Protein AF-A0A143XBW4-F1 (afdb_monomer)

Structure (mmCIF, N/CA/C/O backbone):
data_AF-A0A143XBW4-F1
#
_entry.id   AF-A0A143XBW4-F1
#
loop_
_atom_site.group_PDB
_atom_site.id
_atom_site.type_symbol
_atom_site.label_atom_id
_atom_site.label_alt_id
_atom_site.label_comp_id
_atom_site.label_asym_id
_atom_site.label_entity_id
_atom_site.label_seq_id
_atom_site.pdbx_PDB_ins_code
_atom_site.Cartn_x
_atom_site.Cartn_y
_atom_site.Cartn_z
_atom_site.occupancy
_atom_site.B_iso_or_equiv
_atom_site.auth_seq_id
_atom_site.auth_comp_id
_atom_site.auth_asym_id
_atom_site.auth_atom_id
_atom_site.pdbx_PDB_model_num
ATOM 1 N N . MET A 1 1 ? -7.539 5.438 -15.047 1.00 48.59 1 MET A N 1
ATOM 2 C CA . MET A 1 1 ? -6.757 4.188 -14.935 1.00 48.59 1 MET A CA 1
ATOM 3 C C . MET A 1 1 ? -5.723 4.198 -16.055 1.00 48.59 1 MET A C 1
ATOM 5 O O . MET A 1 1 ? -5.989 3.668 -17.122 1.00 48.59 1 MET A O 1
ATOM 9 N N . ASP A 1 2 ? -4.578 4.855 -15.844 1.00 59.34 2 ASP A N 1
ATOM 10 C CA . ASP A 1 2 ? -3.529 5.017 -16.877 1.00 59.34 2 ASP A CA 1
ATOM 11 C C . ASP A 1 2 ? -2.553 3.828 -16.945 1.00 59.34 2 ASP A C 1
ATOM 13 O O . ASP A 1 2 ? -1.626 3.817 -17.751 1.00 59.34 2 ASP A O 1
ATOM 17 N N . ALA A 1 3 ? -2.744 2.829 -16.078 1.00 62.88 3 ALA A N 1
ATOM 18 C CA . ALA A 1 3 ? -1.875 1.659 -15.971 1.00 62.88 3 ALA A CA 1
ATOM 19 C C . ALA A 1 3 ? -2.167 0.577 -17.027 1.00 62.88 3 ALA A C 1
ATOM 21 O O . ALA A 1 3 ? -1.285 -0.220 -17.343 1.00 62.88 3 ALA A O 1
ATOM 22 N N . VAL A 1 4 ? -3.386 0.544 -17.576 1.00 69.62 4 VAL A N 1
ATOM 23 C CA . VAL A 1 4 ? -3.821 -0.445 -18.572 1.00 69.62 4 VAL A CA 1
ATOM 24 C C . VAL A 1 4 ? -3.855 0.206 -19.960 1.00 69.62 4 VAL A C 1
ATOM 26 O O . VAL A 1 4 ? -4.375 1.319 -20.085 1.00 69.62 4 VAL A O 1
ATOM 29 N N . PRO A 1 5 ? -3.339 -0.451 -21.020 1.00 72.00 5 PRO A N 1
ATOM 30 C CA . PRO A 1 5 ? -3.461 0.048 -22.386 1.00 72.00 5 PRO A CA 1
ATOM 31 C C . PRO A 1 5 ? -4.924 0.328 -22.752 1.00 72.00 5 PRO A C 1
ATOM 33 O O . PRO A 1 5 ? -5.816 -0.478 -22.478 1.00 72.00 5 PRO A O 1
ATOM 36 N N . LYS A 1 6 ? -5.183 1.476 -23.388 1.00 71.75 6 LYS A N 1
ATOM 37 C CA . LYS A 1 6 ? -6.539 1.856 -23.813 1.00 71.75 6 LYS A CA 1
ATOM 38 C C . LYS A 1 6 ? -7.126 0.764 -24.721 1.00 71.75 6 LYS A C 1
ATOM 40 O O . LYS A 1 6 ? -6.468 0.341 -25.666 1.00 71.75 6 LYS A O 1
ATOM 45 N N . GLY A 1 7 ? -8.347 0.320 -24.416 1.00 72.75 7 GLY A N 1
ATOM 46 C CA . GLY A 1 7 ?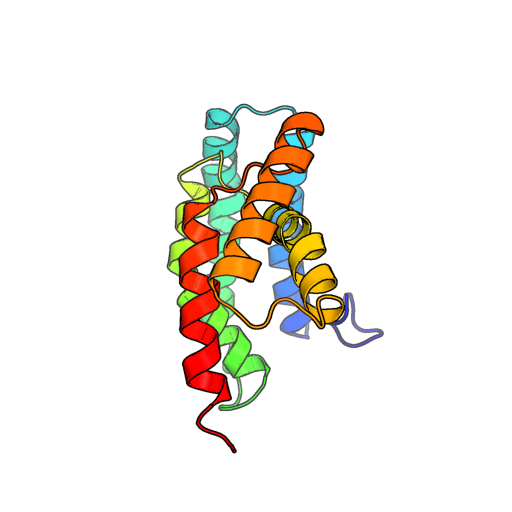 -9.063 -0.717 -25.172 1.00 72.75 7 GLY A CA 1
ATOM 47 C C . GLY A 1 7 ? -8.835 -2.165 -24.717 1.00 72.75 7 GLY A C 1
ATOM 48 O O . GLY A 1 7 ? -9.456 -3.050 -25.286 1.00 72.75 7 GLY A O 1
ATOM 49 N N . LYS A 1 8 ? -7.999 -2.413 -23.696 1.00 71.50 8 LYS A N 1
ATOM 50 C CA . LYS A 1 8 ? -7.685 -3.763 -23.181 1.00 71.50 8 LYS A CA 1
ATOM 51 C C . LYS A 1 8 ? -8.051 -3.958 -21.707 1.00 71.50 8 LYS A C 1
ATOM 53 O O . LYS A 1 8 ? -7.334 -4.623 -20.969 1.00 71.50 8 LYS A O 1
ATOM 58 N N . GLN A 1 9 ? -9.116 -3.309 -21.242 1.00 68.19 9 GLN A N 1
ATOM 59 C CA . GLN A 1 9 ? -9.458 -3.263 -19.811 1.00 68.19 9 GLN A CA 1
ATOM 60 C C . 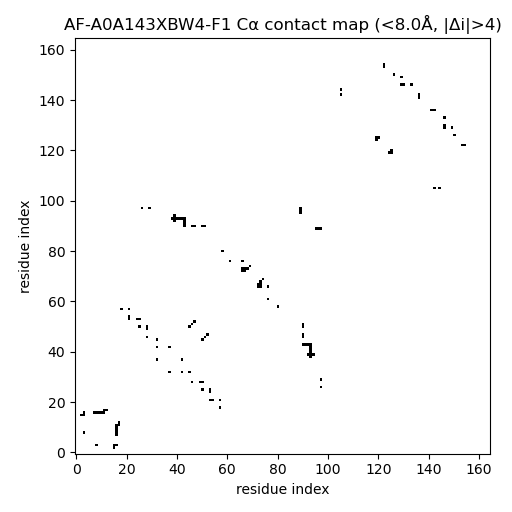GLN A 1 9 ? -9.855 -4.630 -19.241 1.00 68.19 9 GLN A C 1
ATOM 62 O O . GLN A 1 9 ? -9.559 -4.897 -18.080 1.00 68.19 9 GLN A O 1
ATOM 67 N N . ASP A 1 10 ? -10.396 -5.510 -20.084 1.00 73.06 10 ASP A N 1
ATOM 68 C CA . ASP A 1 10 ? -10.848 -6.849 -19.695 1.00 73.06 10 ASP A CA 1
ATOM 69 C C . ASP A 1 10 ? -9.909 -7.970 -20.183 1.00 73.06 10 ASP A C 1
ATOM 71 O O . ASP A 1 10 ? -10.130 -9.151 -19.906 1.00 73.06 10 ASP A O 1
ATOM 75 N N . ASP A 1 11 ? -8.820 -7.615 -20.875 1.00 81.12 11 ASP A N 1
ATOM 76 C CA . ASP A 1 11 ? -7.881 -8.581 -21.444 1.00 81.12 11 ASP A CA 1
ATOM 77 C C . ASP A 1 11 ? -6.960 -9.151 -20.359 1.00 81.12 11 ASP A C 1
ATOM 79 O O . ASP A 1 11 ? -5.853 -8.663 -20.107 1.00 81.12 11 ASP A O 1
ATOM 83 N N . LEU A 1 12 ? -7.381 -10.268 -19.768 1.00 77.38 12 LEU A N 1
ATOM 84 C CA . LEU A 1 12 ? -6.607 -11.042 -18.791 1.00 77.38 12 LEU A CA 1
ATOM 85 C C . LEU A 1 12 ? -5.267 -11.561 -19.333 1.00 77.38 12 LEU A C 1
ATOM 87 O O . LEU A 1 12 ? -4.437 -11.996 -18.545 1.00 77.38 12 LEU A O 1
ATOM 91 N N . SER A 1 13 ? -5.019 -11.516 -20.644 1.00 82.88 13 SER A N 1
ATOM 92 C CA . SER A 1 13 ? -3.706 -11.846 -21.216 1.00 82.88 13 SER A CA 1
ATOM 93 C C . SER A 1 13 ? -2.621 -10.835 -20.832 1.00 82.88 13 SER A C 1
ATOM 95 O O . S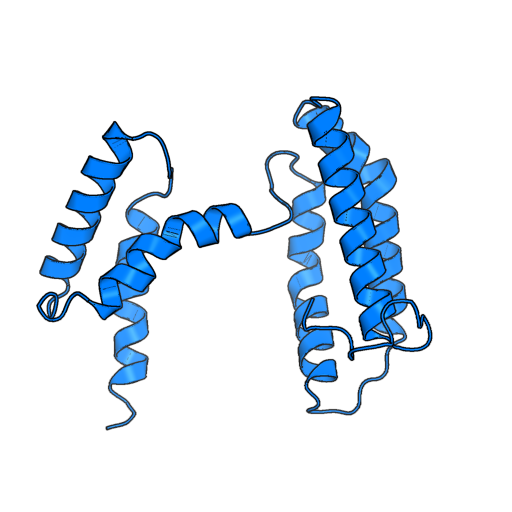ER A 1 13 ? -1.437 -11.151 -20.938 1.00 82.88 13 SER A O 1
ATOM 97 N N . VAL A 1 14 ? -2.992 -9.613 -20.441 1.00 85.75 14 VAL A N 1
ATOM 98 C CA . VAL A 1 14 ? -2.038 -8.555 -20.106 1.00 85.75 14 VAL A CA 1
ATOM 99 C C . VAL A 1 14 ? -1.736 -8.605 -18.601 1.00 85.75 14 VAL A C 1
ATOM 101 O O . VAL A 1 14 ? -2.648 -8.390 -17.800 1.00 85.75 14 VAL A O 1
ATOM 104 N N . PRO A 1 15 ? -0.469 -8.787 -18.175 1.00 87.44 15 PRO A N 1
ATOM 105 C CA . PRO A 1 15 ? -0.122 -8.869 -16.751 1.00 87.44 15 PRO A CA 1
ATOM 106 C C . PRO A 1 15 ? -0.550 -7.640 -15.935 1.00 87.44 15 PRO A C 1
ATOM 108 O O . PRO A 1 15 ? -0.933 -7.753 -14.774 1.00 87.44 15 PRO A O 1
ATOM 111 N N . ALA A 1 16 ? -0.544 -6.452 -16.548 1.00 87.12 16 ALA A N 1
ATOM 112 C CA . ALA A 1 16 ? -1.006 -5.225 -15.901 1.00 87.12 16 ALA A CA 1
ATOM 113 C C . ALA A 1 16 ? -2.502 -5.270 -15.536 1.00 87.12 16 ALA A C 1
ATOM 115 O O . ALA A 1 16 ? -2.879 -4.792 -14.469 1.00 87.12 16 ALA A O 1
ATOM 116 N N . VAL A 1 17 ? -3.346 -5.868 -16.385 1.00 87.81 17 VAL A N 1
ATOM 117 C CA . VAL A 1 17 ? -4.789 -6.025 -16.123 1.00 87.81 17 VAL A CA 1
ATOM 118 C C . VAL A 1 17 ? -5.005 -6.991 -14.965 1.00 87.81 17 VAL A C 1
ATOM 120 O O . VAL A 1 17 ? -5.753 -6.686 -14.039 1.00 87.81 17 VAL A O 1
ATOM 123 N N . GLN A 1 18 ? -4.287 -8.117 -14.968 1.00 90.25 18 GLN A N 1
ATOM 124 C CA . GLN A 1 18 ? -4.334 -9.095 -13.879 1.00 90.25 18 GLN A CA 1
ATOM 125 C C . GLN A 1 18 ? -3.954 -8.450 -12.537 1.00 90.25 18 GLN A C 1
ATOM 127 O O . GLN A 1 18 ? -4.688 -8.590 -11.558 1.00 90.25 18 GLN A O 1
ATOM 132 N N . ALA A 1 19 ? -2.867 -7.671 -12.498 1.00 90.25 19 ALA A N 1
ATOM 133 C CA . ALA A 1 19 ? -2.452 -6.944 -11.299 1.00 90.25 19 ALA A CA 1
ATOM 134 C C . ALA A 1 19 ? -3.535 -5.977 -10.788 1.00 90.25 19 ALA A C 1
ATOM 136 O O . ALA A 1 19 ? -3.811 -5.942 -9.588 1.00 90.25 19 ALA A O 1
ATOM 137 N N . VAL A 1 20 ? -4.175 -5.218 -11.687 1.00 90.44 20 VAL A N 1
ATOM 138 C CA . VAL A 1 20 ? -5.261 -4.291 -11.324 1.00 90.44 20 VAL A CA 1
ATOM 139 C C . VAL A 1 20 ? -6.445 -5.043 -10.716 1.00 90.44 20 VAL A C 1
ATOM 141 O O . VAL A 1 20 ? -6.947 -4.620 -9.680 1.00 90.44 20 VAL A O 1
ATOM 144 N N . GLN A 1 21 ? -6.820 -6.206 -11.253 1.00 91.62 21 GLN A N 1
ATOM 145 C CA . GLN A 1 21 ? -7.911 -7.008 -10.688 1.00 91.62 21 GLN A CA 1
ATOM 146 C C . GLN A 1 21 ? -7.636 -7.489 -9.257 1.00 91.62 21 GLN A C 1
ATOM 148 O O . GLN A 1 21 ? -8.559 -7.550 -8.442 1.00 91.62 21 GLN A O 1
ATOM 153 N 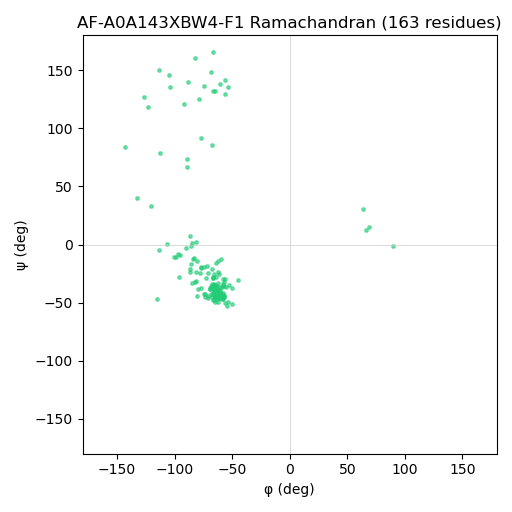N . TYR A 1 22 ? -6.388 -7.835 -8.919 1.00 93.06 22 TYR A N 1
ATOM 154 C CA . TYR A 1 22 ? -6.032 -8.163 -7.533 1.00 93.06 22 TYR A CA 1
ATOM 155 C C . TYR A 1 22 ? -6.201 -6.952 -6.612 1.00 93.06 22 TYR A C 1
ATOM 157 O O . TYR A 1 22 ? -6.803 -7.076 -5.544 1.00 93.06 22 TYR A O 1
ATOM 165 N N . CYS A 1 23 ? -5.729 -5.777 -7.037 1.00 92.06 23 CYS A N 1
ATOM 166 C CA . CYS A 1 23 ? -5.913 -4.532 -6.293 1.00 92.06 23 CYS A CA 1
ATOM 167 C C . CYS A 1 23 ? -7.399 -4.196 -6.107 1.00 92.06 23 CYS A C 1
ATOM 169 O O . CYS A 1 23 ? -7.824 -3.904 -4.989 1.00 92.06 23 CYS A O 1
ATOM 171 N N . ASP A 1 24 ? -8.201 -4.297 -7.167 1.00 92.94 24 ASP A N 1
ATOM 172 C CA . ASP A 1 24 ? -9.634 -4.007 -7.126 1.00 92.94 24 ASP A CA 1
ATOM 173 C C . ASP A 1 24 ? -10.361 -4.925 -6.141 1.00 92.94 24 ASP A C 1
ATOM 175 O O . ASP A 1 24 ? -11.132 -4.440 -5.312 1.00 92.94 24 ASP A O 1
ATOM 179 N N . LYS A 1 25 ? -10.048 -6.229 -6.130 1.00 94.06 25 LYS A N 1
ATOM 180 C CA . LYS A 1 25 ? -10.589 -7.176 -5.137 1.00 94.06 25 LYS A CA 1
ATOM 181 C C . LYS A 1 25 ? -10.282 -6.742 -3.700 1.00 94.06 25 LYS A C 1
ATOM 183 O O . LYS A 1 25 ? -11.170 -6.774 -2.848 1.00 94.06 25 LYS A O 1
ATOM 188 N N . LEU A 1 26 ? -9.056 -6.293 -3.422 1.00 93.62 26 LEU A N 1
ATOM 189 C CA . LEU A 1 26 ? -8.683 -5.798 -2.091 1.00 93.62 26 LEU A CA 1
ATOM 190 C C . LEU A 1 26 ? -9.462 -4.532 -1.711 1.00 93.62 26 LEU A C 1
ATOM 192 O O . LEU A 1 26 ? -9.963 -4.428 -0.590 1.00 93.62 26 LEU A O 1
ATOM 196 N N . PHE A 1 27 ? -9.630 -3.592 -2.643 1.00 92.69 27 PHE A N 1
ATOM 197 C CA . PHE A 1 27 ? -10.429 -2.390 -2.397 1.00 92.69 27 PHE A CA 1
ATOM 198 C C . PHE A 1 27 ? -11.920 -2.693 -2.229 1.00 92.69 27 PHE A C 1
ATOM 200 O O . PHE A 1 27 ? -12.576 -2.043 -1.414 1.00 92.69 27 PHE A O 1
ATOM 207 N N . MET A 1 28 ? -12.462 -3.692 -2.928 1.00 94.25 28 MET A N 1
ATOM 208 C CA . MET A 1 28 ? -13.836 -4.153 -2.715 1.00 94.25 28 MET A CA 1
ATOM 209 C C . MET A 1 28 ? -14.034 -4.684 -1.292 1.00 94.25 28 MET A C 1
ATOM 211 O O . MET A 1 28 ? -15.013 -4.324 -0.642 1.00 94.25 28 MET A O 1
ATOM 215 N N . HIS A 1 29 ? -13.086 -5.467 -0.772 1.00 93.19 29 HIS A N 1
ATOM 216 C CA . HIS A 1 29 ? -13.108 -5.934 0.617 1.00 93.19 29 HIS A CA 1
ATOM 217 C C . HIS A 1 29 ? -13.071 -4.780 1.630 1.00 93.19 29 HIS A C 1
ATOM 219 O O . HIS A 1 29 ? -13.827 -4.785 2.603 1.00 93.19 29 HIS A O 1
ATOM 225 N N . GLU A 1 30 ? -12.240 -3.760 1.397 1.00 92.38 30 GLU A N 1
ATOM 226 C CA . GLU A 1 30 ? -12.201 -2.574 2.261 1.00 92.38 30 GLU A CA 1
ATOM 227 C C . GLU A 1 30 ? -13.501 -1.762 2.203 1.00 92.38 30 GLU A C 1
ATOM 229 O O . GLU A 1 30 ? -13.987 -1.303 3.241 1.00 92.38 30 GLU A O 1
ATOM 234 N N . ARG A 1 31 ? -14.098 -1.610 1.013 1.00 93.38 31 ARG A N 1
ATOM 235 C CA . ARG A 1 31 ? -15.401 -0.949 0.851 1.00 93.38 31 ARG A CA 1
ATOM 236 C C . ARG A 1 31 ? -16.501 -1.705 1.580 1.00 93.38 31 ARG A C 1
ATOM 238 O O . ARG A 1 31 ? -17.240 -1.082 2.333 1.00 93.38 31 ARG A O 1
ATOM 245 N N . TYR A 1 32 ? -16.532 -3.028 1.445 1.00 93.94 32 TYR A N 1
ATOM 246 C CA . TYR A 1 32 ? -17.486 -3.882 2.145 1.00 93.94 32 TYR A CA 1
ATOM 247 C C . TYR A 1 32 ? -17.404 -3.691 3.667 1.00 93.94 32 TYR A C 1
ATOM 249 O O . TYR A 1 32 ? -18.416 -3.404 4.305 1.00 93.94 32 TYR A O 1
ATOM 257 N N . CYS A 1 33 ? -16.201 -3.757 4.249 1.00 92.31 33 CYS A N 1
ATOM 258 C CA . CYS A 1 33 ? -15.996 -3.516 5.683 1.00 92.31 33 CYS A CA 1
ATOM 259 C C . CYS A 1 33 ? -16.452 -2.116 6.122 1.00 92.31 33 CYS A C 1
ATOM 261 O O . CYS A 1 33 ? -16.943 -1.945 7.238 1.00 92.31 33 CYS A O 1
ATOM 263 N N . LYS A 1 34 ? -16.254 -1.105 5.268 1.00 91.06 34 LYS A N 1
ATOM 264 C CA . LYS A 1 34 ? -16.655 0.278 5.544 1.00 91.06 34 LYS A CA 1
ATOM 265 C C . LYS A 1 34 ? -18.175 0.449 5.500 1.00 91.06 34 LYS A C 1
ATOM 267 O O . LYS A 1 34 ? -18.722 1.075 6.399 1.00 91.06 34 LYS A O 1
ATOM 272 N N . GLU A 1 35 ? -18.837 -0.103 4.487 1.00 93.50 35 GLU A N 1
ATOM 273 C CA . GLU A 1 35 ? -20.293 -0.026 4.299 1.00 93.50 35 GLU A CA 1
ATOM 274 C C . GLU A 1 35 ? -21.054 -0.757 5.412 1.00 93.50 35 GLU A C 1
ATOM 276 O O . GLU A 1 35 ? -22.085 -0.273 5.867 1.00 93.50 35 GLU A O 1
ATOM 281 N N . HIS A 1 36 ? -20.502 -1.860 5.925 1.00 92.50 36 HIS A N 1
ATOM 282 C CA . HIS A 1 36 ? -21.086 -2.614 7.040 1.00 92.50 36 HIS A CA 1
ATOM 283 C C . HIS A 1 36 ? -20.705 -2.068 8.426 1.00 92.50 36 HIS A C 1
ATOM 285 O O . HIS A 1 36 ? -21.089 -2.651 9.438 1.00 92.50 36 HIS A O 1
ATOM 291 N N . GLY A 1 37 ? -19.929 -0.980 8.499 1.00 91.62 37 GLY A N 1
ATOM 292 C CA . GLY A 1 37 ? -19.569 -0.343 9.768 1.00 91.62 37 GLY A CA 1
ATOM 293 C C . GLY A 1 37 ? -18.721 -1.213 10.702 1.00 91.62 37 GLY A C 1
ATOM 294 O O . GLY A 1 37 ? -18.831 -1.081 11.918 1.00 91.62 37 GLY A O 1
ATOM 295 N N . TYR A 1 38 ? -17.883 -2.106 10.163 1.00 92.25 38 TYR A N 1
ATOM 296 C CA . TYR A 1 38 ? -17.084 -3.024 10.982 1.00 92.25 38 TYR A CA 1
ATOM 297 C C . TYR A 1 38 ? -16.128 -2.279 11.915 1.00 92.25 38 TYR A C 1
ATOM 299 O O . TYR A 1 38 ? -15.435 -1.337 11.505 1.00 92.25 38 TYR A O 1
ATOM 307 N N . THR A 1 39 ? -16.027 -2.768 13.152 1.00 93.38 39 THR A N 1
ATOM 308 C CA . THR A 1 39 ? -15.014 -2.308 14.107 1.00 93.38 39 THR A CA 1
ATOM 309 C C . THR A 1 39 ? -13.609 -2.703 13.641 1.00 93.38 39 THR A C 1
ATOM 311 O O . THR A 1 39 ? -13.433 -3.529 12.741 1.00 93.38 39 THR A O 1
ATOM 314 N N . PHE A 1 40 ? -12.569 -2.118 14.244 1.00 91.75 40 PHE A N 1
ATOM 315 C CA . PHE A 1 40 ? -11.181 -2.410 13.861 1.00 91.75 40 PHE A CA 1
ATOM 316 C C . PHE A 1 40 ? -10.822 -3.897 14.009 1.00 91.75 40 PHE A C 1
ATOM 318 O O . PHE A 1 40 ? -10.097 -4.441 13.177 1.00 91.75 40 PHE A O 1
ATOM 325 N N . GLU A 1 41 ? -11.362 -4.562 15.027 1.00 92.50 41 GLU A N 1
ATOM 326 C CA . GLU A 1 41 ? -11.122 -5.981 15.292 1.00 92.50 41 GLU A CA 1
ATOM 327 C C . GLU A 1 41 ? -11.852 -6.883 14.288 1.00 92.50 41 GLU A C 1
ATOM 329 O O . GLU A 1 41 ? -11.236 -7.753 13.673 1.00 92.50 41 GLU A O 1
ATOM 334 N N . GLN A 1 42 ? -13.125 -6.592 14.003 1.00 92.94 42 GLN A N 1
ATOM 335 C CA . GLN A 1 42 ? -13.894 -7.293 12.968 1.00 92.94 42 GLN A CA 1
ATOM 336 C C . GLN A 1 42 ? -13.267 -7.125 11.580 1.00 92.94 42 GLN A C 1
ATOM 338 O O . GLN A 1 42 ? -13.198 -8.070 10.793 1.00 92.94 42 GLN A O 1
ATOM 343 N N . ARG A 1 43 ? -12.755 -5.926 11.278 1.00 93.31 43 ARG A N 1
ATOM 344 C CA . ARG A 1 43 ? -12.041 -5.658 10.027 1.00 93.31 43 ARG A CA 1
ATOM 345 C C . ARG A 1 43 ? -10.766 -6.489 9.922 1.00 93.31 43 ARG A C 1
ATOM 347 O O . ARG A 1 43 ? -10.505 -7.050 8.860 1.00 93.31 43 ARG A O 1
ATOM 354 N N . LYS A 1 44 ? -9.991 -6.599 11.004 1.00 93.94 44 LYS A N 1
ATOM 355 C CA . LYS A 1 44 ? -8.799 -7.459 11.057 1.00 93.94 44 LYS A CA 1
ATOM 356 C C . LYS A 1 44 ? -9.160 -8.919 10.788 1.00 93.94 44 LYS A C 1
ATOM 358 O O . LYS A 1 44 ? -8.503 -9.574 9.978 1.00 93.94 44 LYS A O 1
ATOM 363 N N . GLU A 1 45 ? -10.203 -9.432 11.430 1.00 93.75 45 GLU A N 1
ATOM 364 C CA . GLU A 1 45 ? -10.647 -10.811 11.228 1.00 93.75 45 GLU A CA 1
ATOM 365 C C . GLU A 1 45 ? -11.103 -11.048 9.779 1.00 93.75 45 GLU A C 1
ATOM 367 O O . GLU A 1 45 ? -10.687 -12.016 9.138 1.00 93.75 45 GLU A O 1
ATOM 372 N N . TYR A 1 46 ? -11.882 -10.119 9.218 1.00 93.88 46 TYR A N 1
ATOM 373 C CA . TYR A 1 46 ? -12.320 -10.177 7.825 1.00 93.88 46 TYR A CA 1
ATOM 374 C C . TYR A 1 46 ? -11.138 -10.156 6.848 1.00 93.88 46 TYR A C 1
ATOM 376 O O . TYR A 1 46 ? -11.082 -10.975 5.928 1.00 93.88 46 TYR A O 1
ATOM 384 N N . ARG A 1 47 ? -10.154 -9.273 7.068 1.00 94.31 47 ARG A N 1
ATOM 385 C CA . ARG A 1 47 ? -8.925 -9.201 6.264 1.00 94.31 47 ARG A CA 1
ATOM 386 C C . ARG A 1 47 ? -8.161 -10.520 6.290 1.00 94.31 47 ARG A C 1
ATOM 388 O O . ARG A 1 47 ? -7.752 -10.995 5.236 1.00 94.31 47 ARG A O 1
ATOM 395 N N . ASN A 1 48 ? -8.019 -11.146 7.457 1.00 93.56 48 ASN A N 1
ATOM 396 C CA . ASN A 1 48 ? -7.343 -12.439 7.567 1.00 93.56 48 ASN A CA 1
ATOM 397 C C . ASN A 1 48 ? -8.098 -13.568 6.847 1.00 93.56 48 ASN A C 1
ATOM 399 O O . ASN A 1 48 ? -7.460 -14.444 6.269 1.00 93.56 48 ASN A O 1
ATOM 403 N N . LYS A 1 49 ? -9.436 -13.534 6.826 1.00 94.62 49 LYS A N 1
ATOM 404 C CA . LYS A 1 49 ? -10.258 -14.548 6.142 1.00 94.62 49 LYS A CA 1
ATOM 405 C C . LYS A 1 49 ? -10.350 -14.348 4.626 1.00 94.62 49 LYS A C 1
ATOM 407 O O . LYS A 1 49 ? -10.406 -15.328 3.891 1.00 94.62 49 LYS A O 1
ATOM 412 N N . ARG A 1 50 ? -10.433 -13.100 4.151 1.00 94.06 50 ARG A N 1
ATOM 413 C CA . ARG A 1 50 ? -10.749 -12.771 2.746 1.00 94.06 50 ARG A CA 1
ATOM 414 C C . ARG A 1 50 ? -9.607 -12.077 2.013 1.00 94.06 50 ARG A C 1
ATOM 416 O O . ARG A 1 50 ? -9.268 -12.495 0.915 1.00 94.06 50 ARG A O 1
ATOM 423 N N . SER A 1 51 ? -8.987 -11.063 2.611 1.00 93.81 51 SER A N 1
ATOM 424 C CA . SER A 1 51 ? -7.924 -10.288 1.951 1.00 93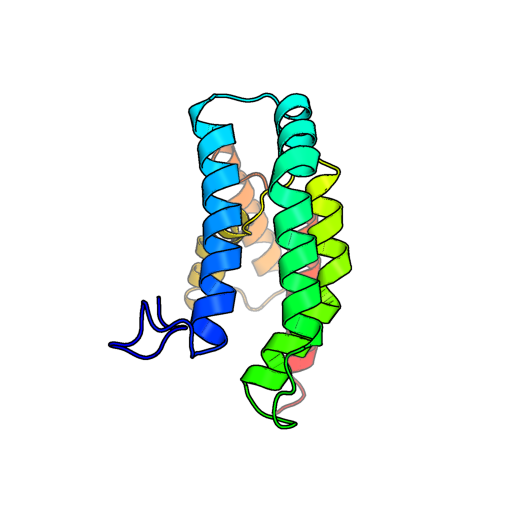.81 51 SER A CA 1
ATOM 425 C C . SER A 1 51 ? -6.583 -11.026 1.914 1.00 93.81 51 SER A C 1
ATOM 427 O O . SER A 1 51 ? -5.883 -10.960 0.908 1.00 93.81 51 SER A O 1
ATOM 429 N N . LYS A 1 52 ? -6.231 -11.764 2.974 1.00 94.38 52 LYS A N 1
ATOM 430 C CA . LYS A 1 52 ? -4.992 -12.552 3.055 1.00 94.38 52 LYS A CA 1
ATOM 431 C C . LYS A 1 52 ? -4.819 -13.534 1.885 1.00 94.38 52 LYS A C 1
ATOM 433 O O . LYS A 1 52 ? -3.804 -13.419 1.204 1.00 94.38 52 LYS A O 1
ATOM 438 N N . PRO A 1 53 ? -5.790 -14.412 1.554 1.00 95.81 53 PRO A N 1
ATOM 439 C CA . PRO A 1 53 ? -5.624 -15.324 0.422 1.00 95.81 53 PRO A CA 1
ATOM 440 C C . PRO A 1 53 ? -5.505 -14.596 -0.925 1.00 95.81 53 PRO A C 1
ATOM 442 O O . PRO A 1 53 ? -4.841 -15.099 -1.829 1.00 95.81 53 PRO A O 1
ATOM 445 N N . VAL A 1 54 ? -6.099 -13.404 -1.074 1.00 95.06 54 VAL A N 1
ATOM 446 C CA . VAL A 1 54 ? -5.939 -12.577 -2.284 1.00 95.06 54 VAL A CA 1
ATOM 447 C C . VAL A 1 54 ? -4.508 -12.050 -2.396 1.00 95.06 54 VAL A C 1
ATOM 449 O O . VAL A 1 54 ? -3.933 -12.103 -3.480 1.00 95.06 54 VAL A O 1
ATOM 452 N N . ILE A 1 55 ? -3.919 -11.591 -1.287 1.00 94.25 55 ILE A N 1
ATOM 453 C CA . ILE A 1 55 ? -2.522 -11.132 -1.232 1.00 94.25 55 ILE A CA 1
ATOM 454 C C . ILE A 1 55 ? -1.558 -12.288 -1.509 1.00 94.25 55 ILE A C 1
ATOM 456 O O . ILE A 1 55 ? -0.641 -12.136 -2.315 1.00 94.25 55 ILE A O 1
ATOM 460 N N . ASP A 1 56 ? -1.788 -13.447 -0.895 1.00 95.06 56 ASP A N 1
ATOM 461 C CA . ASP A 1 56 ? -0.959 -14.635 -1.107 1.00 95.06 56 ASP A CA 1
ATOM 462 C C . ASP A 1 56 ? -1.017 -15.082 -2.578 1.00 95.06 56 ASP A C 1
ATOM 464 O O . ASP A 1 56 ? 0.017 -15.309 -3.206 1.00 95.06 56 ASP A O 1
ATOM 468 N N . SER A 1 57 ? -2.219 -15.104 -3.165 1.00 94.56 57 SER A N 1
ATOM 469 C CA . SER A 1 57 ? -2.415 -15.416 -4.587 1.00 94.56 57 SER A CA 1
ATOM 470 C C . SER A 1 57 ? -1.746 -14.393 -5.506 1.00 94.56 57 SER A C 1
ATOM 472 O O . SER A 1 57 ? -1.179 -14.771 -6.528 1.00 94.56 57 SER A O 1
ATOM 474 N N . PHE A 1 58 ? -1.794 -13.105 -5.153 1.00 94.69 58 PHE A N 1
ATOM 475 C CA . PHE A 1 58 ? -1.138 -12.040 -5.909 1.00 94.69 58 PHE A CA 1
ATOM 476 C C . PHE A 1 58 ? 0.382 -12.218 -5.925 1.00 94.69 58 PHE A C 1
ATOM 478 O O . PHE A 1 58 ? 0.985 -12.142 -6.991 1.00 94.69 58 PHE A O 1
ATOM 485 N N . PHE A 1 59 ? 1.009 -12.491 -4.777 1.00 94.12 59 PHE A N 1
ATOM 486 C CA . PHE A 1 59 ? 2.457 -12.706 -4.732 1.00 94.12 59 PHE A CA 1
ATOM 487 C C . PHE A 1 59 ? 2.877 -14.005 -5.411 1.00 94.12 59 PHE A C 1
ATOM 489 O O . PHE A 1 59 ? 3.884 -14.003 -6.110 1.00 94.12 59 PHE A O 1
ATOM 496 N N . HIS A 1 60 ? 2.087 -15.072 -5.280 1.00 94.62 60 HIS A N 1
ATOM 497 C CA . HIS A 1 60 ? 2.337 -16.308 -6.015 1.00 94.62 60 HIS A CA 1
ATOM 498 C C . HIS A 1 60 ? 2.286 -16.083 -7.534 1.00 94.62 60 HIS A C 1
ATOM 500 O O . HIS A 1 60 ? 3.162 -16.533 -8.266 1.00 94.62 60 HIS A O 1
ATOM 506 N N . TRP A 1 61 ? 1.296 -15.327 -8.012 1.00 94.12 61 TRP A N 1
ATOM 507 C CA . TRP A 1 61 ? 1.210 -14.923 -9.414 1.00 94.12 61 TRP A CA 1
ATOM 508 C C . TRP A 1 61 ? 2.381 -14.021 -9.839 1.00 94.12 61 TRP A C 1
ATOM 510 O O . TRP A 1 61 ? 2.911 -14.182 -10.938 1.00 94.12 61 TRP A O 1
ATOM 520 N N . LEU A 1 62 ? 2.811 -13.098 -8.972 1.00 93.00 62 LEU A N 1
ATOM 521 C CA . LEU A 1 62 ? 3.920 -12.179 -9.233 1.00 93.00 62 LEU A CA 1
ATOM 522 C C . LEU A 1 62 ? 5.260 -12.918 -9.372 1.00 93.00 62 LEU A C 1
ATOM 524 O O . LEU A 1 62 ? 6.078 -12.535 -10.201 1.00 93.00 62 LEU A O 1
ATOM 528 N N . GLU A 1 63 ? 5.471 -13.981 -8.593 1.00 91.06 63 GLU A N 1
ATOM 529 C CA . GLU A 1 63 ? 6.654 -14.853 -8.665 1.00 91.06 63 GLU A CA 1
ATOM 530 C C . GLU A 1 63 ? 6.736 -15.625 -9.994 1.00 91.06 63 GLU A C 1
ATOM 532 O O . GLU A 1 63 ? 7.829 -15.951 -10.448 1.00 91.06 63 GLU A O 1
ATOM 537 N N . GLN A 1 64 ? 5.603 -15.868 -10.661 1.00 91.38 64 GLN A N 1
ATOM 538 C CA . GLN A 1 64 ? 5.560 -16.499 -11.986 1.00 91.38 64 GLN A CA 1
ATOM 539 C C . GLN A 1 64 ? 5.864 -15.515 -13.129 1.00 91.38 64 GLN A C 1
ATOM 541 O O . GLN A 1 64 ? 6.106 -15.937 -14.265 1.00 91.38 64 GLN A O 1
ATOM 546 N N . GLN A 1 65 ? 5.845 -14.204 -12.864 1.00 88.94 65 GLN A N 1
ATOM 547 C CA . GLN A 1 65 ? 6.137 -13.196 -13.878 1.00 88.94 65 GLN A CA 1
ATOM 548 C C . GLN A 1 65 ? 7.647 -13.079 -14.089 1.00 88.94 65 GLN A C 1
ATOM 550 O O . GLN A 1 65 ? 8.399 -12.794 -13.161 1.00 88.94 65 GLN A O 1
ATOM 555 N N . HIS A 1 66 ? 8.080 -13.225 -15.340 1.00 87.00 66 HIS A N 1
ATOM 556 C CA . HIS A 1 66 ? 9.480 -13.095 -15.742 1.00 87.00 66 HIS A CA 1
ATOM 557 C C . HIS A 1 66 ? 9.643 -11.845 -16.620 1.00 87.00 66 HIS A C 1
ATOM 559 O O . HIS A 1 66 ? 9.637 -11.944 -17.850 1.00 87.00 66 HIS A O 1
ATOM 565 N N . PRO A 1 67 ? 9.702 -10.640 -16.020 1.00 87.81 67 PRO A N 1
ATOM 566 C CA . PRO A 1 67 ? 9.856 -9.407 -16.774 1.00 87.81 67 PRO A CA 1
ATOM 567 C C . PRO A 1 67 ? 11.242 -9.328 -17.422 1.00 87.81 67 PRO A C 1
ATOM 569 O O . PRO A 1 67 ? 12.242 -9.779 -16.865 1.00 87.81 67 PRO A O 1
ATOM 572 N N . VAL A 1 68 ? 11.321 -8.672 -18.579 1.00 87.81 68 VAL A N 1
ATOM 573 C CA . VAL A 1 68 ? 12.613 -8.317 -19.179 1.00 87.81 68 VAL A CA 1
ATOM 574 C C . VAL A 1 68 ? 13.311 -7.288 -18.284 1.00 87.81 68 VAL A C 1
ATOM 576 O O . VAL A 1 68 ? 12.697 -6.296 -17.872 1.00 87.81 68 VAL A O 1
ATOM 579 N N . VAL A 1 69 ? 14.591 -7.523 -17.990 1.00 89.25 69 VAL A N 1
ATOM 580 C CA . VAL A 1 69 ? 15.414 -6.691 -17.098 1.00 89.25 69 VAL A CA 1
ATOM 581 C C . VAL A 1 69 ? 15.429 -5.229 -17.567 1.00 89.25 69 VAL A C 1
ATOM 583 O O . VAL A 1 69 ? 15.486 -4.959 -18.765 1.00 89.25 69 VAL A O 1
ATOM 586 N N . ASN A 1 70 ? 15.390 -4.281 -16.622 1.00 86.81 70 ASN A N 1
ATOM 587 C CA . ASN A 1 70 ? 15.409 -2.825 -16.861 1.00 86.81 70 ASN A CA 1
ATOM 588 C C . ASN A 1 70 ? 14.173 -2.247 -17.571 1.00 86.81 70 ASN A C 1
ATOM 590 O O . ASN A 1 70 ? 14.172 -1.084 -17.976 1.00 86.81 70 ASN A O 1
ATOM 594 N N . THR A 1 71 ? 13.088 -3.010 -17.689 1.00 90.94 71 THR A N 1
ATOM 595 C CA . THR A 1 71 ? 11.805 -2.460 -18.141 1.00 90.94 71 THR A CA 1
ATOM 596 C C . THR A 1 71 ? 11.045 -1.787 -16.994 1.00 90.94 71 THR A C 1
ATOM 598 O O . THR A 1 71 ? 11.257 -2.075 -15.815 1.00 90.94 71 THR A O 1
ATOM 601 N N . ARG A 1 72 ? 10.082 -0.915 -17.328 1.00 87.69 72 ARG A N 1
ATOM 602 C CA . ARG A 1 72 ? 9.150 -0.336 -16.336 1.00 87.69 72 ARG A CA 1
ATOM 603 C C . ARG A 1 72 ? 8.384 -1.418 -15.562 1.00 87.69 72 ARG A C 1
ATOM 605 O O . ARG A 1 72 ? 8.023 -1.202 -14.410 1.00 87.69 72 ARG A O 1
ATOM 612 N N . PHE A 1 73 ? 8.147 -2.570 -16.191 1.00 88.56 73 PHE A N 1
ATOM 613 C CA . PHE A 1 73 ? 7.486 -3.706 -15.559 1.00 88.56 73 PHE A CA 1
ATOM 614 C C . PHE A 1 73 ? 8.407 -4.414 -14.553 1.00 88.56 73 PHE A C 1
ATOM 616 O O . PHE A 1 73 ? 7.977 -4.655 -13.432 1.00 88.56 73 PHE A O 1
ATOM 623 N N . ASP A 1 74 ? 9.686 -4.632 -14.882 1.00 90.81 74 ASP A N 1
ATOM 624 C CA . ASP A 1 74 ? 10.695 -5.145 -13.933 1.00 90.81 74 ASP A CA 1
ATOM 625 C C . ASP A 1 74 ? 10.827 -4.245 -12.693 1.00 90.81 74 ASP A C 1
ATOM 627 O O . ASP A 1 74 ? 10.785 -4.718 -11.557 1.00 90.81 74 ASP A O 1
ATOM 631 N N . GLN A 1 75 ? 10.881 -2.923 -12.891 1.00 91.44 75 GLN A N 1
ATOM 632 C CA . GLN A 1 75 ? 10.886 -1.963 -11.781 1.00 91.44 75 GLN A CA 1
ATOM 633 C C . GLN A 1 75 ? 9.632 -2.083 -10.900 1.00 91.44 75 GLN A C 1
ATOM 635 O O . GLN A 1 75 ? 9.739 -2.039 -9.674 1.00 91.44 75 GLN A O 1
ATOM 640 N N . ALA A 1 76 ? 8.454 -2.262 -11.505 1.00 90.69 76 ALA A N 1
ATOM 641 C CA . ALA A 1 76 ? 7.202 -2.433 -10.775 1.00 90.69 76 ALA A CA 1
ATOM 642 C C . ALA A 1 76 ? 7.162 -3.752 -9.983 1.00 90.69 76 ALA A C 1
ATOM 644 O O . ALA A 1 76 ? 6.749 -3.750 -8.823 1.00 90.69 76 ALA A O 1
ATOM 645 N N . VAL A 1 77 ? 7.637 -4.856 -10.570 1.00 91.50 77 VAL A N 1
ATOM 646 C CA . VAL A 1 77 ? 7.733 -6.165 -9.904 1.00 91.50 77 VAL A CA 1
ATOM 647 C C . VAL A 1 77 ? 8.680 -6.085 -8.706 1.00 91.50 77 VAL A C 1
ATOM 649 O O . VAL A 1 77 ? 8.288 -6.438 -7.593 1.00 91.50 77 VAL A O 1
ATOM 652 N N . LYS A 1 78 ? 9.885 -5.530 -8.891 1.00 92.00 78 LYS A N 1
ATOM 653 C CA . LYS A 1 78 ? 10.855 -5.306 -7.804 1.00 92.00 78 LYS A CA 1
ATOM 654 C C . LYS A 1 78 ? 10.277 -4.432 -6.696 1.00 92.00 78 LYS A C 1
ATOM 656 O O . LYS A 1 78 ? 10.421 -4.740 -5.514 1.00 92.00 78 LYS A O 1
ATOM 661 N N . TYR A 1 79 ? 9.585 -3.353 -7.063 1.00 91.62 79 TYR A N 1
ATOM 662 C CA . TYR A 1 79 ? 8.932 -2.479 -6.095 1.00 91.62 79 TYR A CA 1
ATOM 663 C C . TYR A 1 79 ? 7.869 -3.224 -5.275 1.00 91.62 79 TYR A C 1
ATOM 665 O O . TYR A 1 79 ? 7.851 -3.111 -4.048 1.00 91.62 79 TYR A O 1
ATOM 673 N N . ALA A 1 80 ? 7.013 -4.012 -5.930 1.00 92.00 80 ALA A N 1
ATOM 674 C CA . ALA A 1 80 ? 5.977 -4.795 -5.266 1.00 92.00 80 ALA A CA 1
ATOM 675 C C . ALA A 1 80 ? 6.569 -5.846 -4.310 1.00 92.00 80 ALA A C 1
ATOM 677 O O . ALA A 1 80 ? 6.108 -5.963 -3.174 1.00 92.00 80 ALA A O 1
ATOM 678 N N . GLN A 1 81 ? 7.632 -6.545 -4.719 1.00 91.94 81 GLN A N 1
ATOM 679 C CA . GLN A 1 81 ? 8.342 -7.510 -3.871 1.00 91.94 81 GLN A CA 1
ATOM 680 C C . GLN A 1 81 ? 8.943 -6.845 -2.625 1.00 91.94 81 GLN A C 1
ATOM 682 O O . GLN A 1 81 ? 8.711 -7.307 -1.509 1.00 91.94 81 GLN A O 1
ATOM 687 N N . ASN A 1 82 ? 9.615 -5.700 -2.786 1.00 92.69 82 ASN A N 1
ATOM 688 C CA . ASN A 1 82 ? 10.172 -4.935 -1.662 1.00 92.69 82 ASN A CA 1
ATOM 689 C C . ASN A 1 82 ? 9.091 -4.444 -0.685 1.00 92.69 82 ASN A C 1
ATOM 691 O O . ASN A 1 82 ? 9.359 -4.214 0.494 1.00 92.69 82 ASN A O 1
ATOM 695 N N . ARG A 1 83 ? 7.853 -4.271 -1.164 1.00 90.69 83 ARG A N 1
ATOM 696 C CA . ARG A 1 83 ? 6.713 -3.831 -0.354 1.00 90.69 83 ARG A CA 1
ATOM 697 C C . ARG A 1 83 ? 5.920 -4.969 0.289 1.00 90.69 83 ARG A C 1
ATOM 699 O O . ARG A 1 83 ? 5.023 -4.674 1.079 1.00 90.69 83 ARG A O 1
ATOM 706 N N . LYS A 1 84 ? 6.273 -6.234 0.034 1.00 92.06 84 LYS A N 1
ATOM 707 C CA . LYS A 1 84 ? 5.574 -7.422 0.552 1.00 92.06 84 LYS A CA 1
ATOM 708 C C . LYS A 1 84 ? 5.353 -7.357 2.062 1.00 92.06 84 LYS A C 1
ATOM 710 O O . LYS A 1 84 ? 4.215 -7.461 2.507 1.00 92.06 84 LYS A O 1
ATOM 715 N N . LEU A 1 85 ? 6.404 -7.082 2.838 1.00 89.88 85 LEU A N 1
ATOM 716 C CA . LEU A 1 85 ? 6.318 -7.019 4.302 1.00 89.88 85 LEU A CA 1
ATOM 717 C C . LEU A 1 85 ? 5.300 -5.973 4.789 1.00 89.88 85 LEU A C 1
ATOM 719 O O . LEU A 1 85 ? 4.455 -6.283 5.622 1.00 89.88 85 LEU A O 1
ATOM 723 N N . TYR A 1 86 ? 5.325 -4.767 4.216 1.00 88.25 86 TYR A N 1
ATOM 724 C CA . TYR A 1 86 ? 4.395 -3.693 4.585 1.00 88.25 86 TYR A CA 1
ATOM 725 C C . TYR A 1 86 ? 2.936 -4.051 4.282 1.00 88.25 86 TYR A C 1
ATOM 727 O O . TYR A 1 86 ? 2.039 -3.680 5.040 1.00 88.25 86 TYR A O 1
ATOM 735 N N . LEU A 1 87 ? 2.693 -4.775 3.185 1.00 89.69 87 LEU A N 1
ATOM 736 C CA . LEU A 1 87 ? 1.347 -5.210 2.825 1.00 89.69 87 LEU A CA 1
ATOM 737 C C . LEU A 1 87 ? 0.802 -6.245 3.821 1.00 89.69 87 LEU A C 1
ATOM 739 O O . LEU A 1 87 ? -0.379 -6.192 4.160 1.00 89.69 87 LEU A O 1
ATOM 743 N N . TYR A 1 88 ? 1.655 -7.129 4.351 1.00 91.19 88 TYR A N 1
ATOM 744 C CA . TYR A 1 88 ? 1.264 -8.054 5.421 1.00 91.19 88 TYR A CA 1
ATOM 745 C C . TYR A 1 88 ? 1.001 -7.338 6.750 1.00 91.19 88 TYR A C 1
ATOM 747 O O . TYR A 1 88 ? 0.015 -7.661 7.407 1.00 91.19 88 TYR A O 1
ATOM 755 N N . THR A 1 89 ? 1.784 -6.316 7.115 1.00 90.44 89 THR A N 1
ATOM 756 C CA . THR A 1 89 ? 1.535 -5.521 8.335 1.00 90.44 89 THR A CA 1
ATOM 757 C C . THR A 1 89 ? 0.141 -4.882 8.339 1.00 90.44 89 THR A C 1
ATOM 759 O O . THR A 1 89 ? -0.517 -4.810 9.373 1.00 90.44 89 THR A O 1
ATOM 762 N N . TYR A 1 90 ? -0.378 -4.481 7.176 1.00 89.00 90 TYR A N 1
ATOM 763 C CA . TYR A 1 90 ? -1.742 -3.949 7.058 1.00 89.00 90 TYR A CA 1
ATOM 764 C C . TYR A 1 90 ? -2.843 -4.970 7.442 1.00 89.00 90 TYR A C 1
ATOM 766 O O . TYR A 1 90 ? -3.946 -4.578 7.842 1.00 89.00 90 TYR A O 1
ATOM 774 N N . LEU A 1 91 ? -2.564 -6.275 7.364 1.00 90.56 91 LEU A N 1
ATOM 775 C CA . LEU A 1 91 ? -3.491 -7.323 7.809 1.00 90.56 91 LEU A CA 1
ATOM 776 C C . LEU A 1 91 ? -3.524 -7.475 9.334 1.00 90.56 91 LEU A C 1
ATOM 778 O O . LEU A 1 91 ? -4.485 -8.028 9.873 1.00 90.56 91 LEU A O 1
ATOM 782 N N . GLU A 1 92 ? -2.492 -7.002 10.030 1.00 89.44 92 GLU A N 1
ATOM 783 C CA . GLU A 1 92 ? -2.348 -7.161 11.477 1.00 89.44 92 GLU A CA 1
ATOM 784 C C . GLU A 1 92 ? -3.144 -6.115 12.264 1.00 89.44 92 GLU A C 1
ATOM 786 O O . GLU A 1 92 ? -3.667 -6.438 13.336 1.00 89.44 92 GLU A O 1
ATOM 791 N N . ASP A 1 93 ? -3.282 -4.899 11.720 1.00 89.00 93 ASP A N 1
ATOM 792 C CA . ASP A 1 93 ? -4.002 -3.783 12.342 1.00 89.00 93 ASP A CA 1
ATOM 793 C C . ASP A 1 93 ? -5.133 -3.238 11.446 1.00 89.00 93 ASP A C 1
ATOM 795 O O . ASP A 1 93 ? -4.919 -2.692 10.359 1.00 89.00 93 ASP A O 1
ATOM 799 N N . GLY A 1 94 ? -6.370 -3.320 11.948 1.00 85.94 94 GLY A N 1
ATOM 800 C CA . GLY A 1 94 ? -7.576 -2.791 11.305 1.00 85.94 94 GLY A CA 1
ATOM 801 C C . GLY A 1 94 ? -7.608 -1.264 11.149 1.00 85.94 94 GLY A C 1
ATOM 802 O O . GLY A 1 94 ? -8.405 -0.748 10.359 1.00 85.94 94 GLY A O 1
ATOM 803 N N . ARG A 1 95 ? -6.751 -0.532 11.870 1.00 87.38 95 ARG A N 1
ATOM 804 C CA . ARG A 1 95 ? -6.603 0.931 11.763 1.00 87.38 95 ARG A CA 1
ATOM 805 C C . ARG A 1 95 ? -5.794 1.345 10.538 1.00 87.38 95 ARG A C 1
ATOM 807 O O . ARG A 1 95 ? -5.973 2.456 10.038 1.00 87.38 95 ARG A O 1
ATOM 814 N N . CYS A 1 96 ? -4.933 0.464 10.031 1.00 87.69 96 CYS A N 1
ATOM 815 C CA . CYS A 1 96 ? -4.160 0.732 8.829 1.00 87.69 96 CYS A CA 1
ATOM 816 C C . CYS A 1 96 ? -5.087 0.859 7.613 1.00 87.69 96 CYS A C 1
ATOM 818 O O . CYS A 1 96 ? -5.966 0.022 7.376 1.00 87.69 96 CYS A O 1
ATOM 820 N N . SER A 1 97 ? -4.871 1.920 6.836 1.00 85.56 97 SER A N 1
ATOM 821 C CA . SER A 1 97 ? -5.534 2.137 5.550 1.00 85.56 97 SER A CA 1
ATOM 822 C C . SER A 1 97 ? -4.734 1.469 4.436 1.00 85.56 97 SER A C 1
ATOM 824 O O . SER A 1 97 ? -3.509 1.552 4.433 1.00 85.56 97 SER A O 1
ATOM 826 N N . LEU A 1 98 ? -5.423 0.836 3.482 1.00 86.81 98 LEU A N 1
ATOM 827 C CA . LEU A 1 98 ? -4.778 0.181 2.337 1.00 86.81 98 LEU A CA 1
ATOM 828 C C . LEU A 1 98 ? -4.126 1.192 1.374 1.00 86.81 98 LEU A C 1
ATOM 830 O O . LEU A 1 98 ? -3.068 0.927 0.814 1.00 86.81 98 LEU A O 1
ATOM 834 N N . SER A 1 99 ? -4.747 2.361 1.190 1.00 87.00 99 SER A N 1
ATOM 835 C CA . SER A 1 99 ? -4.231 3.449 0.348 1.00 87.00 99 SER A CA 1
ATOM 836 C C . SER A 1 99 ? -3.668 4.595 1.184 1.00 87.00 99 SER A C 1
ATOM 838 O O . SER A 1 99 ? -4.263 4.972 2.196 1.00 87.00 99 SER A O 1
ATOM 840 N N . ASN A 1 100 ? -2.620 5.246 0.685 1.00 84.81 100 ASN A N 1
ATOM 841 C CA . ASN A 1 100 ? -2.064 6.471 1.264 1.00 84.81 100 ASN A CA 1
ATOM 842 C C . ASN A 1 100 ? -2.826 7.752 0.856 1.00 84.81 100 ASN A C 1
ATOM 844 O O . ASN A 1 100 ? -2.430 8.835 1.278 1.00 84.81 100 ASN A O 1
ATOM 848 N N . ASN A 1 101 ? -3.916 7.654 0.081 1.00 85.88 101 ASN A N 1
ATOM 849 C CA . ASN A 1 101 ? -4.661 8.803 -0.456 1.00 85.88 101 ASN A CA 1
ATOM 850 C C . ASN A 1 101 ? -5.020 9.857 0.601 1.00 85.88 101 ASN A C 1
ATOM 852 O O . ASN A 1 101 ? -4.980 11.050 0.314 1.00 85.88 101 ASN A O 1
ATOM 856 N N . LEU A 1 102 ? -5.371 9.439 1.822 1.00 82.56 102 LEU A N 1
ATOM 857 C CA . LEU A 1 102 ? -5.676 10.369 2.913 1.00 82.56 102 LEU A CA 1
ATOM 858 C C . LEU A 1 102 ? -4.439 11.187 3.309 1.00 82.56 102 LEU A C 1
ATOM 860 O O . LEU A 1 102 ? -4.518 12.406 3.429 1.00 82.56 102 LEU A O 1
ATOM 864 N N . SER A 1 103 ? -3.292 10.525 3.455 1.00 81.62 103 SER A N 1
ATOM 865 C CA . SER A 1 103 ? -2.010 11.162 3.763 1.00 81.62 103 SER A CA 1
ATOM 866 C C . SER A 1 103 ? -1.519 12.051 2.619 1.00 81.62 103 SER A C 1
ATOM 868 O O . SER A 1 103 ? -1.002 13.139 2.860 1.00 81.62 103 SER A O 1
ATOM 870 N N . GLU A 1 104 ? -1.709 11.632 1.367 1.00 82.75 104 GLU A N 1
ATOM 871 C CA . GLU A 1 104 ? -1.361 12.452 0.203 1.00 82.75 104 GLU A CA 1
ATOM 872 C C . GLU A 1 104 ? -2.244 13.696 0.097 1.00 82.75 104 GLU A C 1
ATOM 874 O O . GLU A 1 104 ? -1.743 14.796 -0.132 1.00 82.75 104 GLU A O 1
ATOM 879 N N . ASN A 1 105 ? -3.553 13.554 0.320 1.00 84.75 105 ASN A N 1
ATOM 880 C CA . ASN A 1 105 ? -4.467 14.692 0.376 1.00 84.75 105 ASN A CA 1
ATOM 881 C C . ASN A 1 105 ? -4.113 15.639 1.533 1.00 84.75 105 ASN A C 1
ATOM 883 O O . ASN A 1 105 ? -4.242 16.848 1.366 1.00 84.75 105 ASN A O 1
ATOM 887 N N . ALA A 1 106 ? -3.605 15.111 2.652 1.00 81.38 106 ALA A N 1
ATOM 888 C CA . ALA A 1 106 ? -3.141 15.906 3.784 1.00 81.38 106 ALA A CA 1
ATOM 889 C C . ALA A 1 106 ? -1.955 16.807 3.448 1.00 81.38 106 ALA A C 1
ATOM 891 O O . ALA A 1 106 ? -1.919 17.981 3.806 1.00 81.38 106 ALA A O 1
ATOM 892 N N . ILE A 1 107 ? -0.966 16.264 2.742 1.00 82.69 107 ILE A N 1
ATOM 893 C CA . ILE A 1 107 ? 0.255 17.004 2.416 1.00 82.69 107 ILE A CA 1
ATOM 894 C C . ILE A 1 107 ? 0.113 17.843 1.138 1.00 82.69 107 ILE A C 1
ATOM 896 O O . ILE A 1 107 ? 0.910 18.756 0.904 1.00 82.69 107 ILE A O 1
ATOM 900 N N . ARG A 1 108 ? -0.902 17.576 0.303 1.00 82.31 108 ARG A N 1
ATOM 901 C CA . ARG A 1 108 ? -1.096 18.261 -0.983 1.00 82.31 108 ARG A CA 1
ATOM 902 C C . ARG A 1 108 ? -1.121 19.793 -0.858 1.00 82.31 108 ARG A C 1
ATOM 904 O O . ARG A 1 108 ? -0.343 20.411 -1.590 1.00 82.31 108 ARG A O 1
ATOM 911 N N . PRO A 1 109 ? -1.887 20.426 0.057 1.00 79.75 109 PRO A N 1
ATOM 912 C CA . PRO A 1 109 ? -1.903 21.886 0.203 1.00 79.75 109 PRO A CA 1
ATOM 913 C C . PRO A 1 109 ? -0.509 22.471 0.432 1.00 79.75 109 PRO A C 1
ATOM 915 O O . PRO A 1 109 ? -0.163 23.512 -0.117 1.00 79.75 109 PRO A O 1
ATOM 918 N N . PHE A 1 110 ? 0.328 21.751 1.174 1.00 70.88 110 PHE A N 1
ATOM 919 C CA . PHE A 1 110 ? 1.690 22.160 1.473 1.00 70.88 110 PHE A CA 1
ATOM 920 C C . PHE A 1 110 ? 2.631 22.001 0.273 1.00 70.88 110 PHE A C 1
ATOM 922 O O . PHE A 1 110 ? 3.427 22.890 -0.020 1.00 70.88 110 PHE A O 1
ATOM 929 N N . THR A 1 111 ? 2.536 20.891 -0.465 1.00 75.94 111 THR A N 1
ATOM 930 C CA . THR A 1 111 ? 3.332 20.698 -1.694 1.00 75.94 111 THR A CA 1
ATOM 931 C C . THR A 1 111 ? 2.986 21.708 -2.787 1.00 75.94 111 THR A C 1
ATOM 933 O O . THR A 1 111 ? 3.888 22.197 -3.463 1.00 75.94 111 THR A O 1
ATOM 936 N N . VAL A 1 112 ? 1.705 22.063 -2.924 1.00 77.19 112 VAL A N 1
ATOM 937 C CA . VAL A 1 112 ? 1.245 23.099 -3.858 1.00 77.19 112 VAL A CA 1
ATOM 938 C C . VAL A 1 112 ? 1.671 24.484 -3.367 1.00 77.19 112 VAL A C 1
ATOM 940 O O . VAL A 1 112 ? 2.217 25.262 -4.145 1.00 77.19 112 VAL A O 1
ATOM 943 N N . GLY A 1 113 ? 1.512 24.762 -2.068 1.00 70.50 113 GLY A N 1
ATOM 944 C CA . GLY A 1 113 ? 1.943 26.008 -1.432 1.00 70.50 113 GLY A CA 1
ATOM 945 C C . GLY A 1 113 ? 3.435 26.285 -1.614 1.00 70.50 113 GLY A C 1
ATOM 946 O O . GLY A 1 113 ? 3.793 27.374 -2.046 1.00 70.50 113 GLY A O 1
ATOM 947 N N . ARG A 1 114 ? 4.306 25.283 -1.421 1.00 66.12 114 ARG A N 1
ATOM 948 C CA . ARG A 1 114 ? 5.763 25.416 -1.624 1.00 66.12 114 ARG A CA 1
ATOM 949 C C . ARG A 1 114 ? 6.157 25.965 -2.996 1.00 66.12 114 ARG A C 1
ATOM 951 O O . ARG A 1 114 ? 7.138 26.693 -3.081 1.00 66.12 114 ARG A O 1
ATOM 958 N N . LYS A 1 115 ? 5.417 25.636 -4.060 1.00 62.94 115 LYS A N 1
ATOM 959 C CA . LYS A 1 115 ? 5.693 26.154 -5.411 1.00 62.94 115 LYS A CA 1
ATOM 960 C C . LYS A 1 115 ? 5.352 27.648 -5.543 1.00 62.94 115 LYS A C 1
ATOM 962 O O . LYS A 1 115 ? 5.943 28.326 -6.375 1.00 62.94 115 LYS A O 1
ATOM 967 N N . ASN A 1 116 ? 4.450 28.154 -4.700 1.00 60.59 116 ASN A N 1
ATOM 968 C CA . ASN A 1 116 ? 4.044 29.560 -4.634 1.00 60.59 116 ASN A CA 1
ATOM 969 C C . ASN A 1 116 ? 4.779 30.365 -3.544 1.00 60.59 116 ASN A C 1
ATOM 971 O O . ASN A 1 116 ? 4.636 31.584 -3.491 1.00 60.59 116 ASN A O 1
ATOM 975 N N . TRP A 1 117 ? 5.564 29.727 -2.671 1.00 63.97 117 TRP A N 1
ATOM 976 C CA . TRP A 1 117 ? 6.305 30.405 -1.602 1.00 63.97 117 TRP A CA 1
ATOM 977 C C . TRP A 1 117 ? 7.686 30.839 -2.088 1.00 63.97 117 TRP A C 1
ATOM 979 O O . TRP A 1 117 ? 8.711 30.276 -1.714 1.00 63.97 117 TRP A O 1
ATOM 989 N N . LEU A 1 118 ? 7.701 31.883 -2.915 1.00 60.28 118 LEU A N 1
ATOM 990 C CA . LEU A 1 118 ? 8.924 32.509 -3.431 1.00 60.28 118 LEU A CA 1
ATOM 991 C C . LEU A 1 118 ? 9.818 33.122 -2.328 1.00 60.28 118 LEU A C 1
ATOM 993 O O . LEU A 1 118 ? 10.983 33.403 -2.591 1.00 60.28 118 LEU A O 1
ATOM 997 N N . PHE A 1 119 ? 9.308 33.300 -1.100 1.00 57.25 119 PHE A N 1
ATOM 998 C CA . PHE A 1 119 ? 9.977 34.052 -0.024 1.00 57.25 119 PHE A CA 1
ATOM 999 C C . PHE A 1 119 ? 10.427 33.215 1.190 1.00 57.25 119 PHE A C 1
ATOM 1001 O O . PHE A 1 119 ? 11.104 33.734 2.075 1.00 57.25 119 PHE A O 1
ATOM 1008 N N . CYS A 1 120 ? 10.120 31.915 1.248 1.00 56.88 120 CYS A N 1
ATOM 1009 C CA . CYS A 1 120 ? 10.561 31.036 2.341 1.00 56.88 120 CYS A CA 1
ATOM 1010 C C . CYS A 1 120 ? 11.932 30.413 2.020 1.00 56.88 120 CYS A C 1
ATOM 1012 O O . CYS A 1 120 ? 12.041 29.211 1.787 1.00 56.88 120 CYS A O 1
ATOM 1014 N N . ALA A 1 121 ? 12.982 31.238 1.962 1.00 58.56 121 ALA A N 1
ATOM 1015 C CA . ALA A 1 121 ? 14.339 30.802 1.605 1.00 58.56 121 ALA A CA 1
ATOM 1016 C C . ALA A 1 121 ? 15.147 30.220 2.787 1.00 58.56 121 ALA A C 1
ATOM 1018 O O . ALA A 1 121 ? 16.202 29.615 2.573 1.00 58.56 121 ALA A O 1
ATOM 1019 N N . THR A 1 122 ? 14.663 30.392 4.024 1.00 73.19 122 THR A N 1
ATOM 1020 C CA . THR A 1 122 ? 15.350 29.983 5.258 1.00 73.19 122 THR A CA 1
ATOM 1021 C C . THR A 1 122 ? 14.600 28.856 5.992 1.00 73.19 122 THR A C 1
ATOM 1023 O O . THR A 1 122 ? 13.368 28.787 5.922 1.00 73.19 122 THR A O 1
ATOM 1026 N N . PRO A 1 123 ? 15.308 27.971 6.727 1.00 68.56 123 PRO A N 1
ATOM 1027 C CA . PRO A 1 123 ? 14.690 26.914 7.541 1.00 68.56 123 PRO A CA 1
ATOM 1028 C C . PRO A 1 123 ? 13.700 27.460 8.579 1.00 68.56 123 PRO A C 1
ATOM 1030 O O . PRO A 1 123 ? 12.651 26.866 8.819 1.00 68.56 123 PRO A O 1
ATOM 1033 N N . GLU A 1 124 ? 14.002 28.631 9.141 1.00 68.31 124 GLU A N 1
ATOM 1034 C CA . GLU A 1 124 ? 13.153 29.341 10.102 1.00 68.31 124 GLU A CA 1
ATOM 1035 C C . GLU A 1 124 ? 11.841 29.816 9.465 1.00 68.31 124 GLU A C 1
ATOM 1037 O O . GLU A 1 124 ? 10.772 29.635 10.047 1.00 68.31 124 GLU A O 1
ATOM 1042 N N . GLY A 1 125 ? 11.888 30.331 8.229 1.00 67.88 125 GLY A N 1
ATOM 1043 C CA . GLY A 1 125 ? 10.687 30.705 7.477 1.00 67.88 125 GLY A CA 1
ATOM 1044 C C . GLY A 1 125 ? 9.810 29.500 7.120 1.00 67.88 125 GLY A C 1
ATOM 1045 O O . GLY A 1 125 ? 8.579 29.588 7.154 1.00 67.88 125 GLY A O 1
ATOM 1046 N N . ALA A 1 126 ? 10.425 28.346 6.842 1.00 67.12 126 ALA A N 1
ATOM 1047 C CA . ALA A 1 126 ? 9.697 27.098 6.622 1.00 67.12 126 ALA A CA 1
ATOM 1048 C C . ALA A 1 126 ? 9.043 26.578 7.916 1.00 67.12 126 ALA A C 1
ATOM 1050 O O . ALA A 1 126 ? 7.903 26.109 7.881 1.00 67.12 126 ALA A O 1
ATOM 1051 N N . HIS A 1 127 ? 9.726 26.715 9.058 1.00 67.38 127 HIS A N 1
ATOM 1052 C CA . HIS A 1 127 ? 9.189 26.360 10.370 1.00 67.38 127 HIS A CA 1
ATOM 1053 C C . HIS A 1 127 ? 8.015 27.266 10.774 1.00 67.38 127 HIS A C 1
ATOM 1055 O O . HIS A 1 127 ? 6.954 26.760 11.133 1.00 67.38 127 HIS A O 1
ATOM 1061 N N . ALA A 1 128 ? 8.151 28.589 10.636 1.00 70.50 128 ALA A N 1
ATOM 1062 C CA . ALA A 1 128 ? 7.072 29.542 10.912 1.00 70.50 128 ALA A CA 1
ATOM 1063 C C . ALA A 1 128 ? 5.823 29.260 10.058 1.00 70.50 128 ALA A C 1
ATOM 1065 O O . ALA A 1 128 ? 4.702 29.250 10.568 1.00 70.50 128 ALA A O 1
ATOM 1066 N N . SER A 1 129 ? 6.025 28.934 8.777 1.00 68.75 129 SER 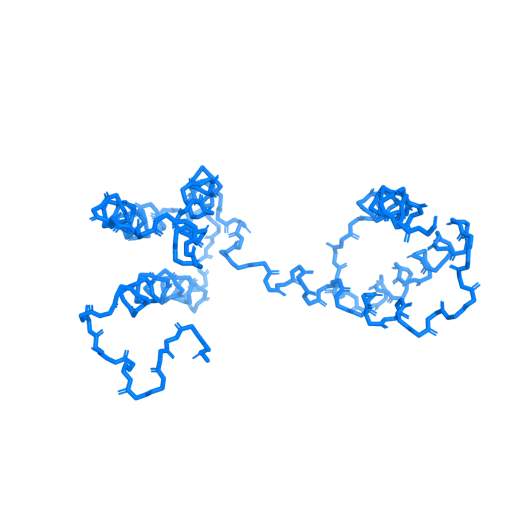A N 1
ATOM 1067 C CA . SER A 1 129 ? 4.934 28.547 7.878 1.00 68.75 129 SER A CA 1
ATOM 1068 C C . SER A 1 129 ? 4.267 27.242 8.327 1.00 68.75 129 SER A C 1
ATOM 1070 O O . SER A 1 129 ? 3.044 27.172 8.395 1.00 68.75 129 SER A O 1
ATOM 1072 N N . ALA A 1 130 ? 5.041 26.216 8.702 1.00 69.31 130 ALA A N 1
ATOM 1073 C CA . ALA A 1 130 ? 4.495 24.951 9.204 1.00 69.31 130 ALA A CA 1
ATOM 1074 C C . ALA A 1 130 ? 3.662 25.131 10.489 1.00 69.31 130 ALA A C 1
ATOM 1076 O O . ALA A 1 130 ? 2.600 24.517 10.628 1.00 69.31 130 ALA A O 1
ATOM 1077 N N . VAL A 1 131 ? 4.097 26.008 11.399 1.00 72.00 131 VAL A N 1
ATOM 1078 C CA . VAL A 1 131 ? 3.344 26.364 12.612 1.00 72.00 131 VAL A CA 1
ATOM 1079 C C . VAL A 1 131 ? 2.023 27.052 12.256 1.00 72.00 131 VAL A C 1
ATOM 1081 O O . VAL A 1 131 ? 0.981 26.651 12.771 1.00 72.00 131 VAL A O 1
ATOM 1084 N N . ALA A 1 132 ? 2.033 28.014 11.327 1.00 70.06 132 ALA A N 1
ATOM 1085 C CA . ALA A 1 132 ? 0.819 28.702 10.883 1.00 70.06 132 ALA A CA 1
ATOM 1086 C C . ALA A 1 132 ? -0.208 27.736 10.260 1.00 70.06 132 ALA A C 1
ATOM 1088 O O . ALA A 1 132 ? -1.390 27.792 10.596 1.00 70.06 132 ALA A O 1
ATOM 1089 N N . TYR A 1 133 ? 0.238 26.793 9.421 1.00 65.88 133 TYR A N 1
ATOM 1090 C CA . TYR A 1 133 ? -0.644 25.759 8.863 1.00 65.88 133 TYR A CA 1
ATOM 1091 C C . TYR A 1 133 ? -1.198 24.815 9.931 1.00 65.88 133 TYR A C 1
ATOM 1093 O O . TYR A 1 133 ? -2.365 24.448 9.858 1.00 65.88 133 TYR A O 1
ATOM 1101 N N . THR A 1 134 ? -0.397 24.463 10.939 1.00 66.62 134 THR A N 1
ATOM 1102 C CA . THR A 1 134 ? -0.854 23.624 12.059 1.00 66.62 134 THR A CA 1
ATOM 1103 C C . THR A 1 134 ? -1.932 24.333 12.880 1.00 66.62 134 THR A C 1
ATOM 1105 O O . THR A 1 134 ? -2.904 23.707 13.294 1.00 66.62 134 THR A O 1
ATOM 1108 N N . MET A 1 135 ? -1.794 25.648 13.091 1.00 68.12 135 MET A N 1
ATOM 1109 C CA . MET A 1 135 ? -2.809 26.450 13.779 1.00 68.12 135 MET A CA 1
ATOM 1110 C C . MET A 1 135 ? -4.115 26.499 12.984 1.00 68.12 135 MET A C 1
ATOM 1112 O O . MET A 1 135 ? -5.165 26.212 13.546 1.00 68.12 135 MET A O 1
ATOM 1116 N N . VAL A 1 136 ? -4.058 26.809 11.684 1.00 64.50 136 VAL A N 1
ATOM 1117 C CA . VAL A 1 136 ? -5.250 26.859 10.817 1.00 64.50 136 VAL A CA 1
ATOM 1118 C C . VAL A 1 136 ? -5.945 25.495 10.749 1.00 64.50 136 VAL A C 1
ATOM 1120 O O . VAL A 1 136 ? -7.166 25.424 10.903 1.00 64.50 136 VAL A O 1
ATOM 1123 N N . ASP A 1 137 ? -5.178 24.414 10.593 1.00 59.97 137 ASP A N 1
ATOM 1124 C CA . ASP A 1 137 ? -5.707 23.047 10.555 1.00 59.97 137 ASP A CA 1
ATOM 1125 C C . ASP A 1 137 ? -6.343 22.625 11.893 1.00 59.97 137 ASP A C 1
ATOM 1127 O O . ASP A 1 137 ? -7.403 21.996 11.908 1.00 59.97 137 ASP A O 1
ATOM 1131 N N . GLY A 1 138 ? -5.777 23.063 13.024 1.00 55.25 138 GLY A N 1
ATOM 1132 C CA . GLY A 1 138 ? -6.338 22.840 14.359 1.00 55.25 138 GLY A CA 1
ATOM 1133 C C . GLY A 1 138 ? -7.756 23.398 14.546 1.00 55.25 138 GLY A C 1
ATOM 1134 O O . GLY A 1 138 ? -8.542 22.805 15.283 1.00 55.25 138 GLY A O 1
ATOM 1135 N N . TYR A 1 139 ? -8.115 24.477 13.840 1.00 50.88 139 TYR A N 1
ATOM 1136 C CA . TYR A 1 139 ? -9.470 25.049 13.860 1.00 50.88 139 TYR A CA 1
ATOM 1137 C C . TYR A 1 139 ? -10.430 24.406 12.849 1.00 50.88 139 TYR A C 1
ATOM 1139 O O . TYR A 1 139 ? -11.642 24.494 13.029 1.00 50.88 139 TYR A O 1
ATOM 1147 N N . THR A 1 140 ? -9.919 23.756 11.795 1.00 49.06 140 THR A N 1
ATOM 1148 C CA . THR A 1 140 ? -10.749 23.124 10.747 1.00 49.06 140 THR A CA 1
ATOM 1149 C C . THR A 1 140 ? -10.904 21.608 10.908 1.00 49.06 140 THR A C 1
ATOM 1151 O O . THR A 1 140 ? -11.754 21.011 10.251 1.00 49.06 140 THR A O 1
ATOM 1154 N N . GLY A 1 141 ? -10.136 20.975 11.803 1.00 45.84 141 GLY A N 1
ATOM 1155 C CA . GLY A 1 141 ? -10.291 19.567 12.187 1.00 45.84 141 GLY A CA 1
ATOM 1156 C C . GLY A 1 141 ? -9.941 18.552 11.093 1.00 45.84 141 GLY A C 1
ATOM 1157 O O . GLY A 1 141 ? -10.316 17.383 11.216 1.00 45.84 141 GLY A O 1
ATOM 1158 N N . ALA A 1 142 ? -9.252 18.965 10.025 1.00 43.72 142 ALA A N 1
ATOM 1159 C CA . ALA A 1 142 ? -9.196 18.190 8.791 1.00 43.72 142 ALA A CA 1
ATOM 1160 C C . ALA A 1 142 ? -7.958 17.290 8.636 1.00 43.72 142 ALA A C 1
ATOM 1162 O O . ALA A 1 142 ? -8.102 16.261 7.980 1.00 43.72 142 ALA A O 1
ATOM 1163 N N . LEU A 1 143 ? -6.775 17.572 9.207 1.00 45.50 143 LEU A N 1
ATOM 1164 C CA . LEU A 1 143 ? -5.555 16.807 8.879 1.00 45.50 143 LEU A CA 1
ATOM 1165 C C . LEU A 1 143 ? -4.607 16.560 10.074 1.00 45.50 143 LEU A C 1
ATOM 1167 O O . LEU A 1 143 ? -3.565 17.182 10.223 1.00 45.50 143 LEU A O 1
ATOM 1171 N N . LYS A 1 144 ? -4.867 15.522 10.880 1.00 43.88 144 LYS A N 1
ATOM 1172 C CA . LYS A 1 144 ? -3.953 15.099 11.966 1.00 43.88 144 LYS A CA 1
ATOM 1173 C C . LYS A 1 144 ? -2.621 14.527 11.438 1.00 43.88 144 LYS A C 1
ATOM 1175 O O . LYS A 1 144 ? -2.469 13.310 11.343 1.00 43.88 144 LYS A O 1
ATOM 1180 N N . ALA A 1 145 ? -1.632 15.372 11.151 1.00 44.03 145 ALA A N 1
ATOM 1181 C CA . ALA A 1 145 ? -0.241 14.964 10.936 1.00 44.03 145 ALA A CA 1
ATOM 1182 C C . ALA A 1 145 ? 0.707 15.767 11.856 1.00 44.03 145 ALA A C 1
ATOM 1184 O O . ALA A 1 145 ? 0.655 16.995 11.858 1.00 44.03 145 ALA A O 1
ATOM 1185 N N . PRO A 1 146 ? 1.578 15.117 12.653 1.00 40.75 146 PRO A N 1
ATOM 1186 C CA . PRO A 1 146 ? 2.411 15.809 13.635 1.00 40.75 146 PRO A CA 1
ATOM 1187 C C . PRO A 1 146 ? 3.584 16.573 12.997 1.00 40.75 146 PRO A C 1
ATOM 1189 O O . PRO A 1 146 ? 4.328 16.025 12.182 1.00 40.75 146 PRO A O 1
ATOM 1192 N N . VAL A 1 147 ? 3.808 17.806 13.474 1.00 47.22 147 VAL A N 1
ATOM 1193 C CA . VAL A 1 147 ? 4.887 18.764 13.118 1.00 47.22 147 VAL A CA 1
ATOM 1194 C C . VAL A 1 147 ? 6.284 18.124 13.039 1.00 47.22 147 VAL A C 1
ATOM 1196 O O . VAL A 1 147 ? 7.122 18.521 12.232 1.00 47.22 147 VAL A O 1
ATOM 1199 N N . ARG A 1 148 ? 6.537 17.074 13.827 1.00 37.06 148 ARG A N 1
ATOM 1200 C CA . ARG A 1 148 ? 7.845 16.411 13.931 1.00 37.06 148 ARG A CA 1
ATOM 1201 C C . ARG A 1 148 ? 8.291 15.695 12.649 1.00 37.06 148 ARG A C 1
ATOM 1203 O O . ARG A 1 148 ? 9.487 15.620 12.390 1.00 37.06 148 ARG A O 1
ATOM 1210 N N . CYS A 1 149 ? 7.359 15.216 11.823 1.00 40.84 149 CYS A N 1
ATOM 1211 C CA . CYS A 1 149 ? 7.690 14.619 10.522 1.00 40.84 149 CYS A CA 1
ATOM 1212 C C . CYS A 1 149 ? 8.032 15.682 9.460 1.00 40.84 149 CYS A C 1
ATOM 1214 O O . CYS A 1 149 ? 8.664 15.367 8.453 1.00 40.84 149 CYS A O 1
ATOM 1216 N N . PHE A 1 150 ? 7.619 16.937 9.677 1.00 47.41 150 PHE A N 1
ATOM 1217 C CA . PHE A 1 150 ? 7.732 18.018 8.696 1.00 47.41 150 PHE A CA 1
ATOM 1218 C C . PHE A 1 150 ? 9.097 18.714 8.709 1.00 47.41 150 PHE A C 1
ATOM 1220 O O . PHE A 1 150 ? 9.566 19.112 7.644 1.00 47.41 150 PHE A O 1
ATOM 1227 N N . GLY A 1 151 ? 9.749 18.826 9.874 1.00 41.34 151 GLY A N 1
ATOM 1228 C CA . GLY A 1 151 ? 11.058 19.481 10.012 1.00 41.34 151 GLY A CA 1
ATOM 1229 C C . GLY A 1 151 ? 12.194 18.740 9.299 1.00 41.34 151 GLY A C 1
ATOM 1230 O O . GLY A 1 151 ? 12.925 19.341 8.516 1.00 41.34 151 GLY A O 1
ATOM 1231 N N . ASN A 1 152 ? 12.290 17.420 9.489 1.00 40.25 152 ASN A N 1
ATOM 1232 C CA . ASN A 1 152 ? 13.422 16.636 8.975 1.00 40.25 152 ASN A CA 1
ATOM 1233 C C . ASN A 1 152 ? 13.378 16.439 7.445 1.00 40.25 152 ASN A C 1
ATOM 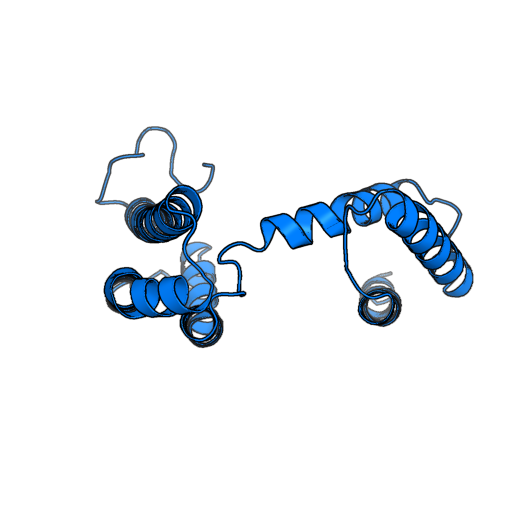1235 O O . ASN A 1 152 ? 14.417 16.382 6.799 1.00 40.25 152 ASN A O 1
ATOM 1239 N N . HIS A 1 153 ? 12.190 16.423 6.824 1.00 44.12 153 HIS A N 1
ATOM 1240 C CA . HIS A 1 153 ? 12.074 16.261 5.365 1.00 44.12 153 HIS A CA 1
ATOM 1241 C C . HIS A 1 153 ? 12.458 17.526 4.570 1.00 44.12 153 HIS A C 1
ATOM 1243 O O . HIS A 1 153 ? 12.701 17.457 3.364 1.00 44.12 153 HIS A O 1
ATOM 1249 N N . LEU A 1 154 ? 12.467 18.696 5.222 1.00 42.00 154 LEU A N 1
ATOM 1250 C CA . LEU A 1 154 ? 12.822 19.982 4.613 1.00 42.00 154 LEU A CA 1
ATOM 1251 C C . LEU A 1 154 ? 14.341 20.205 4.536 1.00 42.00 154 LEU A C 1
ATOM 1253 O O . LEU A 1 154 ? 14.785 20.855 3.591 1.00 42.00 154 LEU A O 1
ATOM 1257 N N . SER A 1 155 ? 15.128 19.668 5.477 1.00 43.44 155 SER A N 1
ATOM 1258 C CA . SER A 1 155 ? 16.594 19.784 5.457 1.00 43.44 155 SER A CA 1
ATOM 1259 C C . SER A 1 155 ? 17.245 18.774 4.506 1.00 43.44 155 SER A C 1
ATOM 1261 O O . SER A 1 155 ? 18.084 19.160 3.696 1.00 43.44 155 SER A O 1
ATOM 1263 N N . GLU A 1 156 ? 16.804 17.511 4.518 1.00 42.12 156 GLU A N 1
ATOM 1264 C CA . GLU A 1 156 ? 17.459 16.417 3.776 1.00 42.12 156 GLU A CA 1
ATOM 1265 C C . GLU A 1 156 ? 17.375 16.554 2.244 1.00 42.12 156 GLU A C 1
ATOM 1267 O O . GLU A 1 156 ? 18.270 16.118 1.526 1.00 42.12 156 GLU A O 1
ATOM 1272 N N . LYS A 1 157 ? 16.336 17.201 1.694 1.00 46.72 157 LYS A N 1
ATOM 1273 C CA . LYS A 1 157 ? 16.192 17.330 0.229 1.00 46.72 157 LYS A CA 1
ATOM 1274 C C . LYS A 1 157 ? 1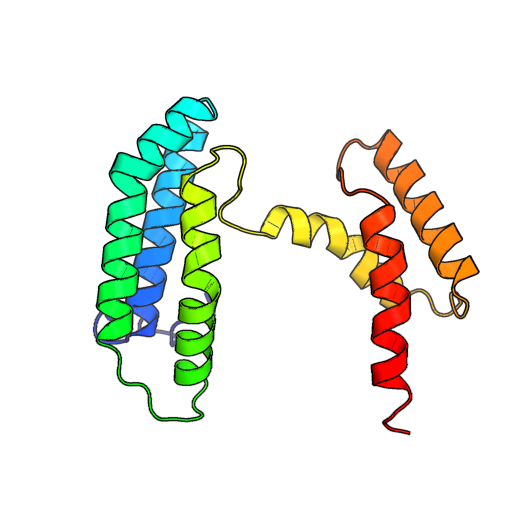6.990 18.473 -0.400 1.00 46.72 157 LYS A C 1
ATOM 1276 O O . LYS A 1 157 ? 17.113 18.494 -1.626 1.00 46.72 157 LYS A O 1
ATOM 1281 N N . ARG A 1 158 ? 17.561 19.396 0.385 1.00 47.41 158 ARG A N 1
ATOM 1282 C CA . ARG A 1 158 ? 18.371 20.498 -0.165 1.00 47.41 158 ARG A CA 1
ATOM 1283 C C . ARG A 1 158 ? 19.843 20.121 -0.362 1.00 47.41 158 ARG A C 1
ATOM 1285 O O . ARG A 1 158 ? 20.455 20.684 -1.262 1.00 47.41 158 ARG A O 1
ATOM 1292 N N . GLU A 1 159 ? 20.373 19.126 0.354 1.00 39.06 159 GLU A N 1
ATOM 1293 C CA . GLU A 1 159 ? 21.708 18.574 0.049 1.00 39.06 159 GLU A CA 1
ATOM 1294 C C . GLU A 1 159 ? 21.733 17.913 -1.339 1.00 39.06 159 GLU A C 1
ATOM 1296 O O . GLU A 1 159 ? 22.648 18.142 -2.121 1.00 39.06 159 GLU A O 1
ATOM 1301 N N . SER A 1 160 ? 20.658 17.219 -1.733 1.00 39.38 160 SER A N 1
ATOM 1302 C CA . SER A 1 160 ? 20.577 16.601 -3.069 1.00 39.38 160 SER A CA 1
ATOM 1303 C C . SER A 1 160 ? 20.397 17.586 -4.238 1.00 39.38 160 SER A C 1
ATOM 1305 O O . SER A 1 160 ? 20.660 17.225 -5.379 1.00 39.38 160 SER A O 1
ATOM 1307 N N . LEU A 1 161 ? 19.954 18.824 -3.978 1.00 38.97 161 LEU A N 1
ATOM 1308 C CA . LEU A 1 161 ? 19.709 19.842 -5.014 1.00 38.97 161 LEU A CA 1
ATOM 1309 C C . LEU A 1 161 ? 20.857 20.853 -5.167 1.00 38.97 161 LEU A C 1
ATOM 1311 O O . LEU A 1 161 ? 20.865 21.608 -6.137 1.00 38.97 161 LEU A O 1
ATOM 1315 N N . PHE A 1 162 ? 21.825 20.866 -4.246 1.00 38.88 162 PHE A N 1
ATOM 1316 C CA . PHE A 1 162 ? 23.026 21.703 -4.349 1.00 38.88 162 PHE A CA 1
ATOM 1317 C C . PHE A 1 162 ? 24.243 20.989 -4.948 1.00 38.88 162 PHE A C 1
ATOM 1319 O O . PHE A 1 162 ? 25.202 21.664 -5.301 1.00 38.88 162 PHE A O 1
ATOM 1326 N N . GLN A 1 163 ? 24.196 19.667 -5.147 1.00 39.22 163 GLN A N 1
ATOM 1327 C CA . GLN A 1 163 ? 25.286 18.904 -5.774 1.00 39.22 163 GLN A CA 1
ATOM 1328 C C . GLN A 1 163 ? 2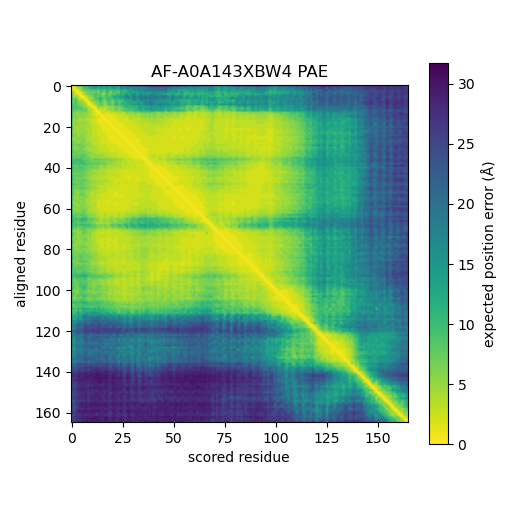5.216 18.851 -7.318 1.00 39.22 163 GLN A C 1
ATOM 1330 O O . GLN A 1 163 ? 25.964 18.102 -7.941 1.00 39.22 163 GLN A O 1
ATOM 1335 N N . THR A 1 164 ? 24.303 19.587 -7.964 1.00 39.84 164 THR A N 1
ATOM 1336 C CA . THR A 1 164 ? 24.153 19.593 -9.440 1.00 39.84 164 THR A CA 1
ATOM 1337 C C . THR A 1 164 ? 24.043 21.006 -10.020 1.00 39.84 164 THR A C 1
ATOM 1339 O O . THR A 1 164 ? 23.253 21.265 -10.930 1.00 39.84 164 THR A O 1
ATOM 1342 N N . ARG A 1 165 ? 24.840 21.933 -9.488 1.00 37.03 165 ARG A N 1
ATOM 1343 C CA . ARG A 1 165 ? 25.154 23.209 -10.133 1.00 37.03 165 ARG A CA 1
ATOM 1344 C C . ARG A 1 165 ? 26.652 23.434 -10.147 1.00 37.03 165 ARG A C 1
ATOM 1346 O O . ARG A 1 165 ? 27.288 23.075 -9.136 1.00 37.03 165 ARG A O 1
#

Secondary structure (DSSP, 8-state):
-TTS-TT-TT-TTSHHHHHHHHHHHHHHHHHHHHHTT--HHHHHHHIIIIIHHHHHHHHHHHHT--PPTTSHHHHHHHHHHHTHHHHHHHHH-TTS-S-SHHHHHHHHHHHHHHHH-TT--SHHHHHHHHHHHHHHHHHHT-----THHHHHHHHHHHHHHHTT-

Foldseek 3Di:
DVQDPPPCCPPPVDVSNVLVVLVVQLVVLVVVCVVVVHDFVRSLVSCVVRVVVSLVVSVVVLVVDDDDPPDPVNVVSVVVVVCSVVCVVCSVTSPDDPDCVLVCVQCVVVVVVVVVCPPQPDLVSQLVVLVVVVVVCVVVVRHPDDPVVRSVVVPVVVVVVVVPD

Mean predicted aligned error: 12.54 Å

Sequence (165 aa):
MDAVPKGKQDDLSVPAVQAVQYCDKLFMHERYCKEHGYTFEQRKEYRNKRSKPVIDSFFHWLEQQHPVVNTRFDQAVKYAQNRKLYLYTYLEDGRCSLSNNLSENAIRPFTVGRKNWLFCATPEGAHASAVAYTMVDGYTGALKAPVRCFGNHLSEKRESLFQTR

Solvent-accessible surface area (backbone atoms only — not comparable to full-atom values): 9903 Å² total; per-residue (Å²): 126,89,79,47,64,90,94,42,80,82,43,70,88,38,68,58,35,47,53,49,53,53,54,50,53,50,50,50,52,53,47,51,41,58,77,70,66,52,51,49,67,57,38,22,53,49,31,59,73,57,44,43,60,52,52,53,51,48,51,58,54,54,71,70,57,81,61,60,84,90,35,77,62,31,54,50,51,54,50,53,60,75,41,45,66,62,60,54,53,47,47,74,36,43,83,54,68,95,63,62,62,67,62,51,60,56,46,41,67,55,62,58,43,58,78,72,48,89,79,56,85,44,73,65,49,47,49,55,51,53,52,53,51,51,54,56,38,68,76,65,75,75,60,99,70,67,70,77,69,57,59,61,62,62,59,65,58,49,64,72,65,62,77,79,118

Radius of gyration: 20.49 Å; Cα contacts (8 Å, |Δi|>4): 71; chains: 1; bounding box: 46×51×40 Å

pLDDT: mean 76.83, std 18.49, range [37.03, 95.81]